Protein AF-A0A1S3YGA9-F1 (afdb_monomer)

Solvent-accessible surface area (backbone atoms only — not comparable to full-atom values): 8407 Å² total; per-residue (Å²): 145,88,86,87,80,89,75,76,46,38,38,31,33,44,37,35,39,34,39,37,36,44,54,80,90,67,101,58,98,72,83,73,73,53,72,48,77,49,72,52,66,46,71,69,27,54,51,68,54,39,57,55,52,48,52,52,51,52,51,52,50,54,51,54,26,54,77,70,49,30,48,75,41,83,53,23,43,80,54,83,74,102,49,70,50,35,50,70,51,70,42,79,49,42,69,63,45,76,39,92,74,8,66,63,52,46,53,56,48,52,56,58,48,61,79,43,42,71,66,48,54,76,70,72,47,83,61,38,77,75,30,34,65,59,44,73,99,30,61,50,92,117

Nearest PDB structures (foldseek):
  2d3a-assembly1_A  TM=8.922E-01  e=1.534E-10  Zea mays
  7v4i-assembly1_D  TM=8.893E-01  e=7.616E-10  Camellia sinensis
  7v4h-assembly1_J  TM=9.689E-01  e=1.299E-09  Glycine max
  3fky-assembly1_C  TM=8.779E-01  e=2.043E-06  Saccharomyces cerevisiae
  7evt-assembly1_H  TM=7.924E-01  e=2.881E-07  Homo sapiens

Organism: Nicotiana tabacum (NCBI:txid4097)

InterPro domains:
  IPR008146 Glutamine synthetase, catalytic domain [PS51987] (1-142)
  IPR014746 Glutamine synthetase/guanido kinase, catalytic domain [SSF55931] (42-138)
  IPR050292 Glutamine Synthetase [PTHR20852] (40-139)

Foldseek 3Di:
DDDPDDFFWWWAKWKWKKKKWAQDDDDDPDRPTDIDIDIDIDHTGTDPVNVVSVVVVVVVVCVVCVVNNMDMDRQQPPDADPDAGIATDIDTDTPCLPDPVNVVVVVVVVVVCVVCLLVVVVVRDPNCQRHQDCPRPHHHSD

pLDDT: mean 76.39, std 20.06, range [27.17, 97.62]

Mean predicted aligned error: 9.64 Å

Structure (mmCIF, N/CA/C/O backbone):
data_AF-A0A1S3YGA9-F1
#
_entry.id   AF-A0A1S3YGA9-F1
#
loop_
_atom_site.group_PDB
_atom_site.id
_atom_site.type_symbol
_atom_site.label_atom_id
_atom_site.label_alt_id
_atom_site.label_comp_id
_atom_site.label_asym_id
_atom_site.label_entity_id
_atom_site.label_seq_id
_atom_site.pdbx_PDB_ins_code
_atom_site.Cartn_x
_atom_site.Cartn_y
_atom_site.Cartn_z
_atom_site.occupancy
_atom_site.B_iso_or_equiv
_atom_site.auth_seq_id
_atom_site.auth_comp_id
_atom_site.auth_asym_id
_atom_site.auth_atom_id
_atom_site.pdbx_PDB_model_num
ATOM 1 N N . LEU A 1 1 ? 25.206 -16.761 -0.349 1.00 33.06 1 LEU A N 1
ATOM 2 C CA . LEU A 1 1 ? 25.945 -15.485 -0.477 1.00 33.06 1 LEU A CA 1
ATOM 3 C C . LEU A 1 1 ? 26.410 -15.321 -1.929 1.00 33.06 1 LEU A C 1
ATOM 5 O O . LEU A 1 1 ? 27.533 -15.695 -2.215 1.00 33.06 1 LEU A O 1
ATOM 9 N N . HIS A 1 2 ? 25.517 -14.891 -2.832 1.00 32.19 2 HIS A N 1
ATOM 10 C CA . HIS A 1 2 ? 25.764 -14.304 -4.171 1.00 32.19 2 HIS A CA 1
ATOM 11 C C . HIS A 1 2 ? 24.456 -14.367 -4.972 1.00 32.19 2 HIS A C 1
ATOM 13 O O . HIS A 1 2 ? 24.208 -15.322 -5.692 1.00 32.19 2 HIS A O 1
ATOM 19 N N . LEU A 1 3 ? 23.595 -13.371 -4.770 1.00 27.44 3 LEU A N 1
ATOM 20 C CA . LEU A 1 3 ? 22.548 -12.924 -5.706 1.00 27.44 3 LEU A CA 1
ATOM 21 C C . LEU A 1 3 ? 22.140 -11.497 -5.292 1.00 27.44 3 LEU A C 1
ATOM 23 O O . LEU A 1 3 ? 20.975 -11.142 -5.176 1.00 27.44 3 LEU A O 1
ATOM 27 N N . ALA A 1 4 ? 23.155 -10.681 -5.000 1.00 37.25 4 ALA A N 1
ATOM 28 C CA . ALA A 1 4 ? 23.043 -9.240 -4.868 1.00 37.25 4 ALA A CA 1
ATOM 29 C C . ALA A 1 4 ? 23.635 -8.647 -6.147 1.00 37.25 4 ALA A C 1
ATOM 31 O O . ALA A 1 4 ? 24.834 -8.413 -6.216 1.00 37.25 4 ALA A O 1
ATOM 32 N N . LEU A 1 5 ? 22.814 -8.492 -7.185 1.00 29.50 5 LEU A N 1
ATOM 33 C CA . LEU A 1 5 ? 23.170 -7.756 -8.398 1.00 29.50 5 LEU A CA 1
ATOM 34 C C . LEU A 1 5 ? 21.890 -7.200 -9.034 1.00 29.50 5 LEU A C 1
ATOM 36 O O . LEU A 1 5 ? 21.176 -7.884 -9.759 1.00 29.50 5 LEU A O 1
ATOM 40 N N . GLY A 1 6 ? 21.635 -5.918 -8.766 1.00 27.17 6 GLY A N 1
ATOM 41 C CA . GLY A 1 6 ? 21.339 -5.013 -9.873 1.00 27.17 6 GLY A CA 1
ATOM 42 C C . GLY A 1 6 ? 19.887 -4.667 -10.182 1.00 27.17 6 GLY A C 1
ATOM 43 O O . GLY A 1 6 ? 19.567 -4.553 -11.354 1.00 27.17 6 GLY A O 1
ATOM 44 N N . PHE A 1 7 ? 19.040 -4.371 -9.194 1.00 28.39 7 PHE A N 1
ATOM 45 C CA . PHE A 1 7 ? 17.954 -3.404 -9.407 1.00 28.39 7 PHE A CA 1
ATOM 46 C C . PHE A 1 7 ? 17.838 -2.507 -8.179 1.00 28.39 7 PHE A C 1
ATOM 48 O O . PHE A 1 7 ? 17.377 -2.926 -7.123 1.00 28.39 7 PHE A O 1
ATOM 55 N N . VAL A 1 8 ? 18.282 -1.257 -8.319 1.00 31.03 8 VAL A N 1
ATOM 56 C CA . VAL A 1 8 ? 17.986 -0.184 -7.362 1.00 31.03 8 VAL A CA 1
ATOM 57 C C . VAL A 1 8 ? 16.477 0.070 -7.440 1.00 31.03 8 VAL A C 1
ATOM 59 O O . VAL A 1 8 ? 15.999 0.854 -8.263 1.00 31.03 8 VAL A O 1
ATOM 62 N N . LEU A 1 9 ? 15.725 -0.692 -6.649 1.00 34.38 9 LEU A N 1
ATOM 63 C CA . LEU A 1 9 ? 14.287 -0.564 -6.449 1.00 34.38 9 LEU A CA 1
ATOM 64 C C . LEU A 1 9 ? 14.056 0.670 -5.576 1.00 34.38 9 LEU A C 1
ATOM 66 O O . LEU A 1 9 ? 14.198 0.596 -4.362 1.00 34.38 9 LEU A O 1
ATOM 70 N N . LEU A 1 10 ? 13.741 1.819 -6.175 1.00 36.44 10 LEU A N 1
ATOM 71 C CA . LEU A 1 10 ? 13.174 2.930 -5.411 1.00 36.44 10 LEU A CA 1
ATOM 72 C C . LEU A 1 10 ? 11.681 2.608 -5.233 1.00 36.44 10 LEU A C 1
ATOM 74 O O . LEU A 1 10 ? 10.955 2.560 -6.226 1.00 36.44 10 LEU A O 1
ATOM 78 N N . LEU A 1 11 ? 11.226 2.326 -4.011 1.00 44.09 11 LEU A N 1
ATOM 79 C CA . LEU A 1 11 ? 9.794 2.330 -3.735 1.00 44.09 11 LEU A CA 1
ATOM 80 C C . LEU A 1 11 ? 9.340 3.794 -3.778 1.00 44.09 11 LEU A C 1
ATOM 82 O O . LEU A 1 11 ? 10.073 4.719 -3.424 1.00 44.09 11 LEU A O 1
ATOM 86 N N . SER A 1 12 ? 8.144 4.030 -4.284 1.00 48.94 12 SER A N 1
ATOM 87 C CA . SER A 1 12 ? 7.534 5.356 -4.257 1.00 48.94 12 SER A CA 1
ATOM 88 C C . SER A 1 12 ? 6.379 5.315 -3.266 1.00 48.94 12 SER A C 1
ATOM 90 O O . SER A 1 12 ? 5.861 4.248 -2.957 1.00 48.94 12 SER A O 1
ATOM 92 N N . ALA A 1 13 ? 6.067 6.473 -2.694 1.00 49.78 13 ALA A N 1
ATOM 93 C CA . ALA A 1 13 ? 5.201 6.648 -1.533 1.00 49.78 13 ALA A CA 1
ATOM 94 C C . ALA A 1 13 ? 4.029 5.652 -1.436 1.00 49.78 13 ALA A C 1
ATOM 96 O O . ALA A 1 13 ? 3.280 5.475 -2.402 1.00 49.78 13 ALA A O 1
ATOM 97 N N . VAL A 1 14 ? 3.855 5.041 -0.261 1.00 56.53 14 VAL A N 1
ATOM 98 C CA . VAL A 1 14 ? 2.627 4.309 0.075 1.00 56.53 14 VAL A CA 1
ATOM 99 C C . VAL A 1 14 ? 1.662 5.310 0.692 1.00 56.53 14 VAL A C 1
ATOM 101 O O . VAL A 1 14 ? 1.934 5.840 1.770 1.00 56.53 14 VAL A O 1
ATOM 104 N N . THR A 1 15 ? 0.553 5.571 0.007 1.00 57.88 15 THR A N 1
ATOM 105 C CA . THR A 1 15 ? -0.573 6.330 0.553 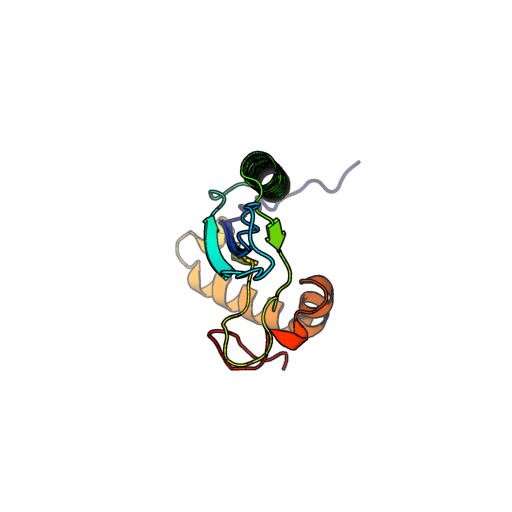1.00 57.88 15 THR A CA 1
ATOM 106 C C . THR A 1 15 ? -1.567 5.341 1.133 1.00 57.88 15 THR A C 1
ATOM 108 O O . THR A 1 15 ? -2.138 4.537 0.399 1.00 57.88 15 THR A O 1
ATOM 111 N N . ALA A 1 16 ? -1.774 5.385 2.445 1.00 62.06 16 ALA A N 1
ATOM 112 C CA . ALA A 1 16 ? -2.743 4.539 3.124 1.00 62.06 16 ALA A CA 1
ATOM 113 C C . ALA A 1 16 ? -3.903 5.379 3.640 1.00 62.06 16 ALA A C 1
ATOM 115 O O . ALA A 1 16 ? -3.693 6.308 4.421 1.00 62.06 16 ALA A O 1
ATOM 116 N N . ALA A 1 17 ? -5.112 5.029 3.208 1.00 64.19 17 ALA A N 1
ATOM 117 C CA . ALA A 1 17 ? -6.336 5.443 3.869 1.00 64.19 17 ALA A CA 1
ATOM 118 C C . ALA A 1 17 ? -6.572 4.544 5.089 1.00 64.19 17 ALA A C 1
ATOM 120 O O . ALA A 1 17 ? -6.321 3.339 5.048 1.00 64.19 17 ALA A O 1
ATOM 121 N N . VAL A 1 18 ? -7.035 5.142 6.177 1.00 61.84 18 VAL A N 1
ATOM 122 C CA . VAL A 1 18 ? -7.345 4.491 7.447 1.00 61.84 18 VAL A CA 1
ATOM 123 C C . VAL A 1 18 ? -8.691 4.997 7.930 1.00 61.84 18 VAL A C 1
ATOM 125 O O . VAL A 1 18 ? -9.004 6.183 7.800 1.00 61.84 18 VAL A O 1
ATOM 128 N N . SER A 1 19 ? -9.486 4.109 8.511 1.00 62.34 19 SER A N 1
ATOM 129 C CA . SER A 1 19 ? -10.726 4.513 9.162 1.00 62.34 19 SER A CA 1
ATOM 130 C C . SER A 1 19 ? -10.492 4.637 10.654 1.00 62.34 19 SER A C 1
ATOM 132 O O . SER A 1 19 ? -9.911 3.761 11.291 1.00 62.34 19 SER A O 1
ATOM 134 N N . VAL A 1 20 ? -10.944 5.750 11.211 1.00 58.31 20 VAL A N 1
ATOM 135 C CA . VAL A 1 20 ? -10.790 6.092 12.617 1.00 58.31 20 VAL A CA 1
ATOM 136 C C . VAL A 1 20 ? -12.187 6.148 13.223 1.00 58.31 20 VAL A C 1
ATOM 138 O O . VAL A 1 20 ? -13.068 6.841 12.715 1.00 58.31 20 VAL A O 1
ATOM 141 N N . ALA A 1 21 ? -12.411 5.380 14.284 1.00 56.81 21 ALA A N 1
ATOM 142 C CA . ALA A 1 21 ? -13.650 5.374 15.046 1.00 56.81 21 ALA A CA 1
ATOM 143 C C . ALA A 1 21 ? -13.398 6.028 16.405 1.00 56.81 21 ALA A C 1
ATOM 145 O O . ALA A 1 21 ? -12.610 5.530 17.214 1.00 56.81 21 ALA A O 1
ATOM 146 N N . ILE A 1 22 ? -14.067 7.152 16.662 1.00 54.16 22 ILE A N 1
ATOM 147 C CA . ILE A 1 22 ? -13.981 7.829 17.955 1.00 54.16 22 ILE A CA 1
ATOM 148 C C . ILE A 1 22 ? -14.867 7.064 18.937 1.00 54.16 22 ILE A C 1
ATOM 150 O O . ILE A 1 22 ? -16.090 7.053 18.803 1.00 54.16 22 ILE A O 1
ATOM 154 N N . VAL A 1 23 ? -14.252 6.439 19.939 1.00 51.12 23 VAL A N 1
ATOM 155 C CA . VAL A 1 23 ? -14.969 5.875 21.083 1.00 51.12 23 VAL A CA 1
ATOM 156 C C . VAL A 1 23 ? -14.878 6.906 22.197 1.00 51.12 23 VAL A C 1
ATOM 158 O O . VAL A 1 23 ? -13.967 6.866 23.011 1.00 51.12 23 VAL A O 1
ATOM 161 N N . THR A 1 24 ? -15.781 7.887 22.232 1.00 45.56 24 THR A N 1
ATOM 162 C CA . THR A 1 24 ? -15.805 8.815 23.371 1.00 45.56 24 THR A CA 1
ATOM 163 C C . THR A 1 24 ? -16.233 8.045 24.622 1.00 45.56 24 THR A C 1
ATOM 165 O O . THR A 1 24 ? -17.357 7.531 24.645 1.00 45.56 24 THR A O 1
ATOM 168 N N . PRO A 1 25 ? -15.424 7.979 25.692 1.00 50.59 25 PRO A N 1
ATOM 169 C CA . PRO A 1 25 ? -15.934 7.545 26.974 1.00 50.59 25 PRO A CA 1
ATOM 170 C C . PRO A 1 25 ? -16.592 8.767 27.608 1.00 50.59 25 PRO A C 1
ATOM 172 O O . PRO A 1 25 ? -15.871 9.634 28.073 1.00 50.59 25 PRO A O 1
ATOM 175 N N . LEU A 1 26 ? -17.922 8.892 27.634 1.00 48.56 26 LEU A N 1
ATOM 176 C CA . LEU A 1 26 ? -18.544 9.750 28.650 1.00 48.56 26 LEU A CA 1
ATOM 177 C C . LEU A 1 26 ? -20.031 9.428 28.866 1.00 48.56 26 LEU A C 1
ATOM 179 O O . LEU A 1 26 ? -20.882 9.712 28.030 1.00 48.56 26 LEU A O 1
ATOM 183 N N . THR A 1 27 ? -20.323 8.883 30.051 1.00 45.34 27 THR A N 1
ATOM 184 C CA . THR A 1 27 ? -21.504 9.195 30.886 1.00 45.34 27 THR A CA 1
ATOM 185 C C . THR A 1 27 ? -22.923 9.055 30.306 1.00 45.34 27 THR A C 1
ATOM 187 O O . THR A 1 27 ? -23.874 9.430 30.985 1.00 45.34 27 THR A O 1
ATOM 190 N N . SER A 1 28 ? -23.121 8.486 29.117 1.00 42.09 28 SER A N 1
ATOM 191 C CA . SER A 1 28 ? -24.448 8.274 28.524 1.00 42.09 28 SER A CA 1
ATOM 192 C C . SER A 1 28 ? -24.515 6.933 27.780 1.00 42.09 28 SER A C 1
ATOM 194 O O . SER A 1 28 ? -23.569 6.598 27.069 1.00 42.09 28 SER A O 1
ATOM 196 N N . PRO A 1 29 ? -25.610 6.154 27.901 1.00 42.69 29 PRO A N 1
ATOM 197 C CA . PRO A 1 29 ? -25.746 4.826 27.290 1.00 42.69 29 PRO A CA 1
ATOM 198 C C . PRO A 1 29 ? -25.939 4.843 25.760 1.00 42.69 29 PRO A C 1
ATOM 200 O O . PRO A 1 29 ? -26.191 3.800 25.163 1.00 42.69 29 PRO A O 1
ATOM 203 N N . LEU A 1 30 ? -25.817 6.002 25.105 1.00 41.12 30 LEU A N 1
ATOM 204 C CA . LEU A 1 30 ? -25.865 6.129 23.649 1.00 41.12 30 LEU A CA 1
ATOM 205 C C . LEU A 1 30 ? -24.443 6.273 23.097 1.00 41.12 30 LEU A C 1
ATOM 207 O O . LEU A 1 30 ? -23.900 7.372 23.005 1.00 41.12 30 LEU A O 1
ATOM 211 N N . LEU A 1 31 ? -23.844 5.140 22.730 1.00 41.94 31 LEU A N 1
ATOM 212 C CA . LEU A 1 31 ? -22.559 5.079 22.037 1.00 41.94 31 LEU A CA 1
ATOM 213 C C . LEU A 1 31 ? -22.734 5.605 20.596 1.00 41.94 31 LEU A C 1
ATOM 215 O O . LEU A 1 31 ? -23.099 4.858 19.692 1.00 41.94 31 LEU A O 1
ATOM 219 N N . LEU A 1 32 ? -22.513 6.902 20.373 1.00 42.22 32 LEU A N 1
ATOM 220 C CA . LEU A 1 32 ? -22.438 7.485 19.029 1.00 42.22 32 LEU A CA 1
ATOM 221 C C . LEU A 1 32 ? -21.038 7.221 18.455 1.00 42.22 32 LEU A C 1
ATOM 223 O O . LEU A 1 32 ? -20.103 7.983 18.689 1.00 42.22 32 LEU A O 1
ATOM 227 N N . LEU A 1 33 ? -20.888 6.116 17.721 1.00 51.91 33 LEU A N 1
ATOM 228 C CA . LEU A 1 33 ? -19.689 5.826 16.931 1.00 51.91 33 LEU A CA 1
ATOM 229 C C . LEU A 1 33 ? -19.668 6.744 15.700 1.00 51.91 33 LEU A C 1
ATOM 231 O O . LEU A 1 33 ? -20.286 6.440 14.681 1.00 51.91 33 LEU A O 1
ATOM 235 N N . TYR A 1 34 ? -18.962 7.870 15.786 1.00 56.78 34 TYR A N 1
ATOM 236 C CA . TYR A 1 34 ? -18.586 8.632 14.596 1.00 56.78 34 TYR A CA 1
ATOM 237 C C . TYR A 1 34 ? -17.359 7.973 13.960 1.00 56.78 34 TYR A C 1
ATOM 239 O O . TYR A 1 34 ? -16.317 7.829 14.604 1.00 56.78 34 TYR A O 1
ATOM 247 N N . SER A 1 35 ? -17.495 7.569 12.696 1.00 60.84 35 SER A N 1
ATOM 248 C CA . SER A 1 35 ? -16.393 7.056 11.884 1.00 60.84 35 SER A CA 1
ATOM 249 C C . SER A 1 35 ? -15.999 8.088 10.835 1.00 60.84 35 SER A C 1
ATOM 251 O O . SER A 1 35 ? -16.852 8.631 10.134 1.00 60.84 35 SER A O 1
ATOM 253 N N . THR A 1 36 ? -14.703 8.369 10.745 1.00 72.25 36 THR A N 1
ATOM 254 C CA . THR A 1 36 ? -14.112 9.230 9.721 1.00 72.25 36 THR A CA 1
ATOM 255 C C . THR A 1 36 ? -12.995 8.481 9.000 1.00 72.25 36 THR A C 1
ATOM 257 O O . THR A 1 36 ? -12.386 7.560 9.549 1.00 72.25 36 THR A O 1
ATOM 260 N N . SER A 1 37 ? -12.737 8.853 7.747 1.00 73.19 37 SER A N 1
ATOM 261 C CA . SER A 1 37 ? -11.617 8.331 6.963 1.00 73.19 37 SER A CA 1
ATOM 262 C C . SER A 1 37 ? -10.538 9.401 6.848 1.00 73.19 37 SER A C 1
ATOM 264 O O . SER A 1 37 ? -10.840 10.560 6.565 1.00 73.19 37 SER A O 1
ATOM 266 N N . SER A 1 38 ? -9.289 9.010 7.072 1.00 77.25 38 SER A N 1
ATOM 267 C CA . SER A 1 38 ? -8.103 9.861 6.950 1.00 77.25 38 SER A CA 1
ATOM 268 C C . SER A 1 38 ? -7.046 9.130 6.131 1.00 77.25 38 SER A C 1
ATOM 270 O O . SER A 1 38 ? -7.072 7.908 6.044 1.00 77.25 38 SER A O 1
ATOM 272 N N . TYR A 1 39 ? -6.085 9.843 5.546 1.00 7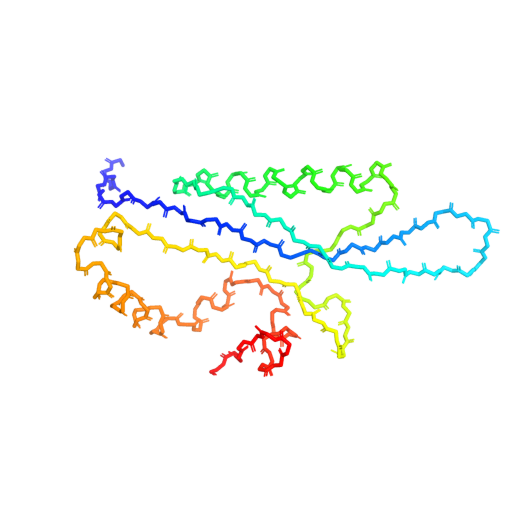8.56 39 TYR A N 1
ATOM 273 C CA . TYR A 1 39 ? -4.969 9.215 4.838 1.00 78.56 39 TYR A CA 1
ATOM 274 C C . TYR A 1 39 ? -3.632 9.837 5.227 1.00 78.56 39 TYR A C 1
ATOM 276 O O . TYR A 1 39 ? -3.550 11.012 5.581 1.00 78.56 39 TYR A O 1
ATOM 284 N N . TYR A 1 40 ? -2.570 9.043 5.131 1.00 77.44 40 TYR A N 1
ATOM 285 C CA . TYR A 1 40 ? -1.193 9.516 5.237 1.00 77.44 40 TYR A CA 1
ATOM 286 C C . TYR A 1 40 ? -0.348 8.901 4.124 1.00 77.44 40 TYR A C 1
ATOM 288 O O . TYR A 1 40 ? -0.703 7.868 3.553 1.00 77.44 40 TYR A O 1
ATOM 296 N N . SER A 1 41 ? 0.771 9.547 3.802 1.00 76.88 41 SER A N 1
ATOM 297 C CA . SER A 1 41 ? 1.746 9.017 2.851 1.00 76.88 41 SER A CA 1
ATOM 298 C C . SER A 1 41 ? 3.108 8.904 3.509 1.00 76.88 41 SER A C 1
ATOM 300 O O . SER A 1 41 ? 3.579 9.855 4.131 1.00 76.88 41 SER A O 1
ATOM 302 N N . VAL A 1 42 ? 3.747 7.750 3.347 1.00 79.38 42 VAL A N 1
ATOM 303 C CA . VAL A 1 42 ? 5.178 7.606 3.631 1.00 79.38 42 VAL A CA 1
ATOM 304 C C . VAL A 1 42 ? 5.943 8.191 2.451 1.00 79.38 42 VAL A C 1
ATOM 306 O O . VAL A 1 42 ? 5.545 7.995 1.302 1.00 79.38 42 VAL A O 1
ATOM 309 N N . ALA A 1 43 ? 7.009 8.944 2.718 1.00 77.38 43 ALA A N 1
ATOM 310 C CA . ALA A 1 43 ? 7.832 9.531 1.666 1.00 77.38 43 ALA A CA 1
ATOM 311 C C . ALA A 1 43 ? 8.417 8.443 0.735 1.00 77.38 43 ALA A C 1
ATOM 313 O O . ALA A 1 43 ? 8.497 7.277 1.118 1.00 77.38 43 ALA A O 1
ATOM 314 N N . PRO A 1 44 ? 8.830 8.784 -0.499 1.00 80.81 44 PRO A N 1
ATOM 315 C CA . PRO A 1 44 ? 9.517 7.828 -1.363 1.00 80.81 44 PRO A CA 1
ATOM 316 C C . PRO A 1 44 ? 10.793 7.296 -0.694 1.00 80.81 44 PRO A C 1
ATOM 318 O O . PRO A 1 44 ? 11.683 8.077 -0.355 1.00 80.81 44 PRO A O 1
ATOM 321 N N . SER A 1 45 ? 10.903 5.977 -0.556 1.00 84.25 45 SER A N 1
ATOM 322 C CA . SER A 1 45 ? 12.035 5.307 0.092 1.00 84.25 45 SER A CA 1
ATOM 323 C C . SER A 1 45 ? 12.493 4.076 -0.690 1.00 84.25 45 SER A C 1
ATOM 325 O O . SER A 1 45 ? 11.794 3.533 -1.540 1.00 84.25 45 SER A O 1
ATOM 327 N N . VAL A 1 46 ? 13.745 3.662 -0.503 1.00 86.75 46 VAL A N 1
ATOM 328 C CA . VAL A 1 46 ? 14.385 2.659 -1.369 1.00 86.75 46 VAL A CA 1
ATOM 329 C C . VAL A 1 46 ? 14.184 1.256 -0.807 1.00 86.75 46 VAL A C 1
ATOM 331 O O . VAL A 1 46 ? 14.576 0.975 0.322 1.00 86.75 46 VAL A O 1
ATOM 334 N N . GLY A 1 47 ? 13.652 0.349 -1.626 1.00 86.06 47 GLY A N 1
ATOM 335 C CA . GLY A 1 47 ? 13.585 -1.078 -1.326 1.00 86.06 47 GLY A CA 1
ATOM 336 C C . GLY A 1 47 ? 12.911 -1.379 0.012 1.00 86.06 47 GLY A C 1
ATOM 337 O O . GLY A 1 47 ? 11.749 -1.038 0.215 1.00 86.06 47 GLY A O 1
ATOM 338 N N . ILE A 1 48 ? 13.648 -2.046 0.903 1.00 89.88 48 ILE A N 1
ATOM 339 C CA . ILE A 1 48 ? 13.130 -2.534 2.187 1.00 89.88 48 ILE A CA 1
ATOM 340 C C . ILE A 1 48 ? 12.744 -1.407 3.152 1.00 89.88 48 ILE A C 1
ATOM 342 O O . ILE A 1 48 ? 11.758 -1.546 3.868 1.00 89.88 48 ILE A O 1
ATOM 346 N N . SER A 1 49 ? 13.440 -0.264 3.106 1.00 88.88 49 SER A N 1
ATOM 347 C CA . SER A 1 49 ? 13.212 0.849 4.037 1.00 88.88 49 SER A CA 1
ATOM 348 C C . SER A 1 49 ? 11.783 1.376 3.981 1.00 88.88 49 SER A C 1
ATOM 350 O O . SER A 1 49 ? 11.242 1.802 4.991 1.00 88.88 49 SER A O 1
ATOM 352 N N . ALA A 1 50 ? 11.136 1.285 2.823 1.00 84.25 50 ALA A N 1
ATOM 353 C CA . ALA A 1 50 ? 9.760 1.721 2.679 1.00 84.25 50 ALA A CA 1
ATOM 354 C C . ALA A 1 50 ? 8.757 0.841 3.436 1.00 84.25 50 ALA A C 1
ATOM 356 O O . ALA A 1 50 ? 7.759 1.348 3.946 1.00 84.25 50 ALA A O 1
ATOM 357 N N . ALA A 1 51 ? 9.025 -0.464 3.543 1.00 86.62 51 ALA A N 1
ATOM 358 C CA . ALA A 1 51 ? 8.221 -1.354 4.373 1.00 86.62 51 ALA A CA 1
ATOM 359 C C . ALA A 1 51 ? 8.459 -1.066 5.863 1.00 86.62 51 ALA A C 1
ATOM 361 O O . ALA A 1 51 ? 7.491 -0.979 6.618 1.00 86.62 51 ALA A O 1
ATOM 362 N N . ASP A 1 52 ? 9.717 -0.861 6.264 1.00 90.06 52 ASP A N 1
ATOM 363 C CA . ASP A 1 52 ? 10.089 -0.546 7.649 1.00 90.06 52 ASP A CA 1
ATOM 364 C C . ASP A 1 52 ? 9.443 0.768 8.117 1.00 90.06 52 ASP A C 1
ATOM 366 O O . ASP A 1 52 ? 8.804 0.821 9.169 1.00 90.06 52 ASP A O 1
ATOM 370 N N . GLU A 1 53 ? 9.542 1.822 7.303 1.00 89.56 53 GLU A N 1
ATOM 371 C CA . GLU A 1 53 ? 8.933 3.129 7.567 1.00 89.56 53 GLU A CA 1
ATOM 372 C C . GLU A 1 53 ? 7.404 3.046 7.616 1.00 89.56 53 GLU A C 1
ATOM 374 O O . GLU A 1 53 ? 6.776 3.652 8.485 1.00 89.56 53 GLU A O 1
ATOM 379 N N . TYR A 1 54 ? 6.787 2.273 6.716 1.00 87.94 54 TYR A N 1
ATOM 380 C CA . TYR A 1 54 ? 5.338 2.085 6.704 1.00 87.94 54 TYR A CA 1
ATOM 381 C C . TYR A 1 54 ? 4.829 1.366 7.956 1.00 87.94 54 TYR A C 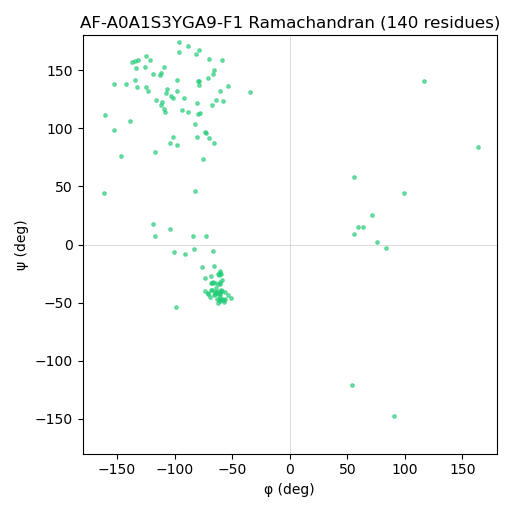1
ATOM 383 O O . TYR A 1 54 ? 3.828 1.788 8.543 1.00 87.94 54 TYR A O 1
ATOM 391 N N . TRP A 1 55 ? 5.535 0.328 8.406 1.00 91.38 55 TRP A N 1
ATOM 392 C CA . TRP A 1 55 ? 5.227 -0.365 9.656 1.00 91.38 55 TRP A CA 1
ATOM 393 C C . TRP A 1 55 ? 5.433 0.525 10.880 1.00 91.38 55 TRP A C 1
ATOM 395 O O . TRP A 1 55 ? 4.565 0.564 11.754 1.00 91.38 55 TRP A O 1
ATOM 405 N N . ALA A 1 56 ? 6.524 1.291 10.925 1.00 94.19 56 ALA A N 1
ATOM 406 C CA . ALA A 1 56 ? 6.756 2.262 11.990 1.00 94.19 56 ALA A CA 1
ATOM 407 C C . ALA A 1 56 ? 5.644 3.325 12.037 1.00 94.19 56 ALA A C 1
ATOM 409 O O . ALA A 1 56 ? 5.148 3.650 13.115 1.00 94.19 56 ALA A O 1
ATOM 410 N N . ALA A 1 57 ? 5.194 3.819 10.880 1.00 89.31 57 ALA A N 1
ATOM 411 C CA . ALA A 1 57 ? 4.097 4.779 10.795 1.00 89.31 57 ALA A CA 1
ATOM 412 C C . ALA A 1 57 ? 2.772 4.204 11.325 1.00 89.31 57 ALA A C 1
ATOM 414 O O . ALA A 1 57 ? 2.080 4.885 12.082 1.00 89.31 57 ALA A O 1
ATOM 415 N N . ARG A 1 58 ? 2.438 2.947 10.988 1.00 90.69 58 ARG A N 1
ATOM 416 C CA . ARG A 1 58 ? 1.253 2.263 11.539 1.00 90.69 58 ARG A CA 1
ATOM 417 C C . ARG A 1 58 ? 1.326 2.139 13.056 1.00 90.69 58 ARG A C 1
ATOM 419 O O . ARG A 1 58 ? 0.366 2.486 13.735 1.00 90.69 58 ARG A O 1
ATOM 426 N N . TYR A 1 59 ? 2.475 1.712 13.574 1.00 94.38 59 TYR A N 1
ATOM 427 C CA . TYR A 1 59 ? 2.688 1.594 15.013 1.00 94.38 59 TYR A CA 1
ATOM 428 C C . TYR A 1 59 ? 2.505 2.941 15.724 1.00 94.38 59 TYR A C 1
ATOM 430 O O . TYR A 1 59 ? 1.783 3.030 16.711 1.00 94.38 59 TYR A O 1
ATOM 438 N N . ILE A 1 60 ? 3.104 4.017 15.203 1.00 93.56 60 ILE A N 1
ATOM 439 C CA . ILE A 1 60 ? 2.945 5.360 15.780 1.00 93.56 60 ILE A CA 1
ATOM 440 C C . ILE A 1 60 ? 1.473 5.789 15.759 1.00 93.56 60 ILE A C 1
ATOM 442 O O . ILE A 1 60 ? 0.984 6.316 16.759 1.00 93.56 60 ILE A O 1
ATOM 446 N N . LEU A 1 61 ? 0.755 5.538 14.660 1.00 89.38 61 LEU A N 1
ATOM 447 C CA . LEU A 1 61 ? -0.668 5.855 14.547 1.00 89.38 61 LEU A CA 1
ATOM 448 C C . LEU A 1 61 ? -1.500 5.116 15.604 1.00 89.38 61 LEU A C 1
ATOM 450 O O . LEU A 1 61 ? -2.264 5.761 16.317 1.00 89.38 61 LEU A O 1
ATOM 454 N N . GLU A 1 62 ? -1.309 3.805 15.758 1.00 91.56 62 GLU A N 1
ATOM 455 C CA . GLU A 1 62 ? -1.989 2.998 16.784 1.00 91.56 62 GLU A CA 1
ATOM 456 C C . GLU A 1 62 ? -1.667 3.464 18.213 1.00 91.56 62 GLU A C 1
ATOM 458 O O . GLU A 1 62 ? -2.510 3.388 19.113 1.00 91.56 62 GLU A O 1
ATOM 463 N N . ARG A 1 63 ? -0.451 3.977 18.447 1.00 95.69 63 ARG A N 1
ATOM 464 C CA . ARG A 1 63 ? -0.060 4.535 19.749 1.00 95.69 63 ARG A CA 1
ATOM 465 C C . ARG A 1 63 ? -0.686 5.884 20.034 1.00 95.69 63 ARG A C 1
ATOM 467 O O . ARG A 1 63 ? -1.148 6.103 21.150 1.00 95.69 63 ARG A O 1
ATOM 474 N N . ILE A 1 64 ? -0.781 6.752 19.035 1.00 89.88 64 ILE A N 1
ATOM 475 C CA . ILE A 1 64 ? -1.518 8.009 19.170 1.00 89.88 64 ILE A CA 1
ATOM 476 C C . ILE A 1 64 ? -2.999 7.713 19.426 1.00 89.88 64 ILE A C 1
ATOM 478 O O . ILE A 1 64 ? -3.575 8.274 20.357 1.00 89.88 64 ILE A O 1
ATOM 482 N N . THR A 1 65 ? -3.606 6.804 18.656 1.00 87.62 65 THR A N 1
ATOM 483 C CA . THR A 1 65 ? -5.037 6.505 18.787 1.00 87.62 65 THR A CA 1
ATOM 484 C C . THR A 1 65 ? -5.354 5.908 20.156 1.00 87.62 65 THR A C 1
ATOM 486 O O . THR A 1 65 ? -6.300 6.362 20.797 1.00 87.62 65 THR A O 1
ATOM 489 N N . GLU A 1 66 ? -4.506 5.007 20.666 1.00 88.50 66 GLU A N 1
ATOM 490 C CA . GLU A 1 66 ? -4.622 4.465 22.027 1.00 88.50 66 GLU A CA 1
ATOM 491 C C . GLU A 1 66 ? -4.614 5.565 23.097 1.00 88.50 66 GLU A C 1
ATOM 493 O O . GLU A 1 66 ? -5.512 5.599 23.936 1.00 88.50 66 GLU A O 1
ATOM 498 N N . ILE A 1 67 ? -3.655 6.499 23.048 1.00 91.12 67 ILE A N 1
ATOM 499 C CA . ILE A 1 67 ? -3.556 7.599 24.025 1.00 91.12 67 ILE A CA 1
ATOM 500 C C . ILE A 1 67 ? -4.794 8.505 23.966 1.00 91.12 67 ILE A C 1
ATOM 502 O O . ILE A 1 67 ? -5.240 9.024 24.988 1.00 91.12 67 ILE A O 1
ATOM 506 N N . THR A 1 68 ? -5.367 8.691 22.775 1.00 86.44 68 THR A N 1
ATOM 507 C CA . THR A 1 68 ? -6.559 9.530 22.575 1.00 86.44 68 THR A CA 1
ATOM 508 C C . THR A 1 68 ? -7.889 8.822 22.862 1.00 86.44 68 THR A C 1
ATOM 510 O O . THR A 1 68 ? -8.933 9.466 22.786 1.00 86.44 68 THR A O 1
ATOM 513 N N . GLY A 1 69 ? -7.884 7.524 23.191 1.00 84.50 69 GLY A N 1
ATOM 514 C CA . GLY A 1 69 ? -9.111 6.741 23.397 1.00 84.50 69 GLY A CA 1
ATOM 515 C C . GLY A 1 69 ? -9.885 6.454 22.105 1.00 84.50 69 GLY A C 1
ATOM 516 O O . GLY A 1 69 ? -11.098 6.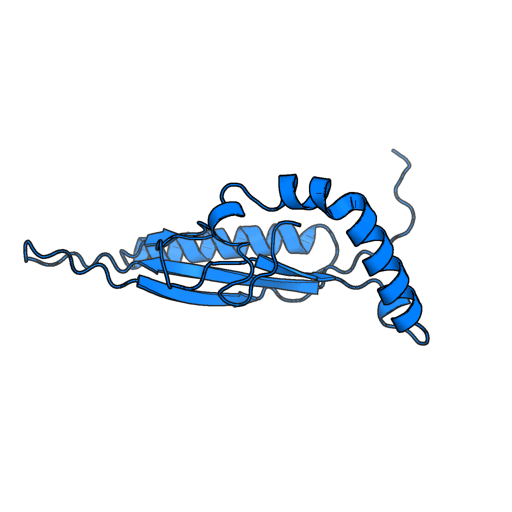268 22.123 1.00 84.50 69 GLY A O 1
ATOM 517 N N . VAL A 1 70 ? -9.195 6.445 20.968 1.00 84.62 70 VAL A N 1
ATOM 518 C CA . VAL A 1 70 ? -9.763 6.254 19.631 1.00 84.62 70 VAL A CA 1
ATOM 519 C C . VAL A 1 70 ? -9.297 4.910 19.072 1.00 84.62 70 VAL A C 1
ATOM 521 O O . VAL A 1 70 ? -8.182 4.466 19.340 1.00 84.62 70 VAL A O 1
ATOM 524 N N . VAL A 1 71 ? -10.139 4.258 18.271 1.00 85.06 71 VAL A N 1
ATOM 525 C CA . VAL A 1 71 ? -9.787 3.007 17.589 1.00 85.06 71 VAL A CA 1
ATOM 526 C C . VAL A 1 71 ? -9.483 3.302 16.127 1.00 85.06 71 VAL A C 1
ATOM 528 O O . VAL A 1 71 ? -10.289 3.914 15.427 1.00 85.06 71 VAL A O 1
ATOM 531 N N . VAL A 1 72 ? -8.326 2.852 15.650 1.00 87.31 72 VAL A N 1
ATOM 532 C CA . VAL A 1 72 ? -7.987 2.850 14.224 1.00 87.31 72 VAL A CA 1
ATOM 533 C C . VAL A 1 72 ? -8.247 1.468 13.630 1.00 87.31 72 VAL A C 1
ATOM 535 O O . VAL A 1 72 ? -7.997 0.451 14.273 1.00 87.31 72 VAL A O 1
ATOM 538 N N . SER A 1 73 ? -8.761 1.433 12.403 1.00 87.38 73 SER A N 1
ATOM 539 C CA . SER A 1 73 ? -8.964 0.216 11.625 1.00 87.38 73 SER A CA 1
ATOM 540 C C . SER A 1 73 ? -8.263 0.318 10.275 1.00 87.38 73 SER A C 1
ATOM 542 O O . SER A 1 73 ? -8.367 1.324 9.567 1.00 87.38 73 SER A O 1
ATOM 544 N N . PHE A 1 74 ? -7.581 -0.768 9.919 1.00 88.81 74 PHE A N 1
ATOM 545 C CA . PHE A 1 74 ? -6.998 -0.998 8.598 1.00 88.81 74 PHE A CA 1
ATOM 546 C C . PHE A 1 74 ? -7.831 -1.992 7.768 1.00 88.81 74 PHE A C 1
ATOM 548 O O . PHE A 1 74 ? -7.340 -2.502 6.762 1.00 88.81 74 PHE A O 1
ATOM 555 N N . ASP A 1 75 ? -9.066 -2.300 8.191 1.00 89.81 75 ASP A N 1
ATOM 556 C CA . ASP A 1 75 ? -9.994 -3.116 7.401 1.00 89.81 75 ASP A CA 1
ATOM 557 C C . ASP A 1 75 ? -10.280 -2.412 6.061 1.00 89.81 75 ASP A C 1
ATOM 559 O O . ASP A 1 75 ? -10.575 -1.214 6.060 1.00 89.81 75 ASP A O 1
ATOM 563 N N . PRO A 1 76 ? -10.210 -3.111 4.914 1.00 88.25 76 PRO A N 1
ATOM 564 C CA . PRO A 1 76 ? -10.425 -2.494 3.606 1.00 88.25 76 PRO A CA 1
ATOM 565 C C . PRO A 1 76 ? -11.863 -1.987 3.392 1.00 88.25 76 PRO A C 1
ATOM 567 O O . PRO A 1 76 ? -12.101 -1.166 2.504 1.00 88.25 76 PRO A O 1
ATOM 570 N N . LYS A 1 77 ? -12.838 -2.451 4.179 1.00 88.62 77 LYS A N 1
ATOM 571 C CA . LYS A 1 77 ? -14.237 -2.010 4.138 1.00 88.62 77 LYS A CA 1
ATOM 572 C C . LYS A 1 77 ? -14.838 -2.059 5.555 1.00 88.62 77 LYS A C 1
ATOM 574 O O . LYS A 1 77 ? -15.620 -2.963 5.857 1.00 88.62 77 LYS A O 1
ATOM 579 N N . PRO A 1 78 ? -14.506 -1.086 6.421 1.00 86.44 78 PRO A N 1
ATOM 580 C CA . PRO A 1 78 ? -14.913 -1.109 7.825 1.00 86.44 78 PRO A CA 1
ATOM 581 C C . PRO A 1 78 ? -16.401 -0.798 8.013 1.00 86.44 78 PRO A C 1
ATOM 583 O O . PRO A 1 78 ? -17.014 -1.298 8.953 1.00 86.44 78 PRO A O 1
ATOM 58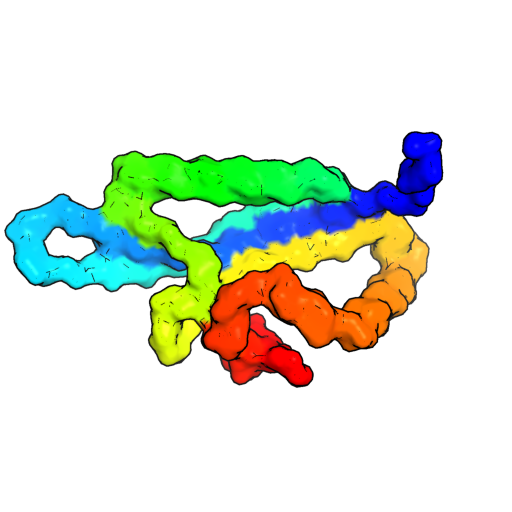6 N N . ILE A 1 79 ? -16.993 -0.004 7.111 1.00 86.12 79 ILE A N 1
ATOM 587 C CA . ILE A 1 79 ? -18.433 0.261 7.077 1.00 86.12 79 ILE A CA 1
ATOM 588 C C . ILE A 1 79 ? -19.020 -0.388 5.815 1.00 86.12 79 ILE A C 1
ATOM 590 O O . ILE A 1 79 ? -18.599 -0.052 4.703 1.00 86.12 79 ILE A O 1
ATOM 594 N N . PRO A 1 80 ? -19.974 -1.327 5.944 1.00 84.12 80 PRO A N 1
ATOM 595 C CA . PRO A 1 80 ? -20.642 -1.917 4.792 1.00 84.12 80 PRO A CA 1
ATOM 596 C C . PRO A 1 80 ? -21.581 -0.911 4.104 1.00 84.12 80 PRO A C 1
ATOM 598 O O . PRO A 1 80 ? -22.041 0.058 4.703 1.00 84.12 80 PRO A O 1
ATOM 601 N N . GLY A 1 81 ? -21.919 -1.183 2.842 1.00 84.38 81 GLY A N 1
ATOM 602 C CA . GLY A 1 81 ? -22.832 -0.350 2.054 1.00 84.38 81 GLY A CA 1
ATOM 603 C C . GLY A 1 81 ? -22.128 0.756 1.263 1.00 84.38 81 GLY A C 1
ATOM 604 O O . GLY A 1 81 ? -21.002 0.567 0.787 1.00 84.38 81 GLY A O 1
ATOM 605 N N . ASP A 1 82 ? -22.829 1.880 1.108 1.00 84.75 82 ASP A N 1
ATOM 606 C CA . ASP A 1 82 ? -22.486 3.024 0.245 1.00 84.75 82 ASP A CA 1
ATOM 607 C C . ASP A 1 82 ? -21.486 3.988 0.912 1.00 84.75 82 ASP A C 1
ATOM 609 O O . ASP A 1 82 ? -21.675 5.198 0.961 1.00 84.75 82 ASP A O 1
ATOM 613 N N . TRP A 1 83 ? -20.439 3.416 1.501 1.00 82.19 83 TRP A N 1
ATOM 614 C CA . TRP A 1 83 ? -19.320 4.132 2.111 1.00 82.19 83 TRP A CA 1
ATOM 615 C C . TRP A 1 83 ? -18.034 3.757 1.396 1.00 82.19 83 TRP A C 1
ATOM 617 O O . TRP A 1 83 ? -17.876 2.609 0.982 1.00 82.19 83 TRP A O 1
ATOM 627 N N . ASP A 1 84 ? -17.086 4.674 1.274 1.00 80.81 84 ASP A N 1
ATOM 628 C CA . ASP A 1 84 ? -15.811 4.345 0.642 1.00 80.81 84 ASP A CA 1
ATOM 629 C C . ASP A 1 84 ? -15.016 3.326 1.476 1.00 80.81 84 ASP A C 1
ATOM 631 O O . ASP A 1 84 ? -15.156 3.222 2.697 1.00 80.81 84 ASP A O 1
ATOM 635 N N . GLY A 1 85 ? -14.206 2.515 0.796 1.00 83.06 85 GLY A N 1
ATOM 636 C CA . GLY A 1 85 ? -13.283 1.590 1.453 1.00 83.06 85 GLY A CA 1
ATOM 637 C C . GLY A 1 85 ? -11.925 2.230 1.744 1.00 83.06 85 GLY A C 1
ATOM 638 O O . GLY A 1 85 ? -11.604 3.304 1.243 1.00 83.06 85 GLY A O 1
ATOM 639 N N . ALA A 1 86 ? -11.090 1.531 2.508 1.00 85.19 86 ALA A N 1
ATOM 640 C CA . ALA A 1 86 ? -9.722 1.944 2.803 1.00 85.19 86 ALA A CA 1
ATOM 641 C C . ALA A 1 86 ? -8.720 1.169 1.930 1.00 85.19 86 ALA A C 1
ATOM 643 O O . ALA A 1 86 ? -8.729 -0.061 1.884 1.00 85.19 86 ALA A O 1
ATOM 644 N N . GLY A 1 87 ? -7.857 1.886 1.208 1.00 84.88 87 GLY A N 1
ATOM 645 C CA . GLY A 1 87 ? -6.817 1.313 0.350 1.00 84.88 87 GLY A CA 1
ATOM 646 C C . GLY A 1 87 ? -5.410 1.763 0.743 1.00 84.88 87 GLY A C 1
ATOM 647 O O . GLY A 1 87 ? -5.228 2.8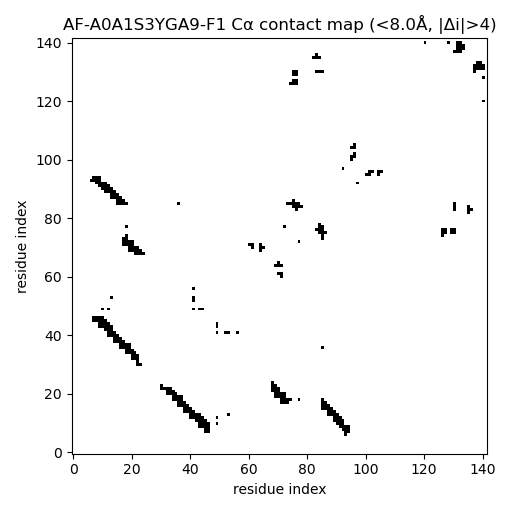04 1.371 1.00 84.88 87 GLY A O 1
ATOM 648 N N . ALA A 1 88 ? -4.406 0.987 0.331 1.00 88.38 88 ALA A N 1
ATOM 649 C CA . ALA A 1 88 ? -2.990 1.325 0.466 1.00 88.38 88 ALA A CA 1
ATOM 650 C C . ALA A 1 88 ? -2.347 1.443 -0.925 1.00 88.38 88 ALA A C 1
ATOM 652 O O . ALA A 1 88 ? -1.715 0.512 -1.429 1.00 88.38 88 ALA A O 1
ATOM 653 N N . HIS A 1 89 ? -2.563 2.583 -1.582 1.00 85.75 89 HIS A N 1
ATOM 654 C CA . HIS A 1 89 ? -2.013 2.847 -2.908 1.00 85.75 89 HIS A CA 1
ATOM 655 C C . HIS A 1 89 ? -0.490 2.891 -2.836 1.00 85.75 89 HIS A C 1
ATOM 657 O O . HIS A 1 89 ? 0.092 3.659 -2.073 1.00 85.75 89 HIS A O 1
ATOM 663 N N . THR A 1 90 ? 0.155 2.056 -3.646 1.00 86.50 90 THR A N 1
ATOM 664 C CA . THR A 1 90 ? 1.612 1.961 -3.703 1.00 86.50 90 THR A CA 1
ATOM 665 C C . THR A 1 90 ? 2.088 2.563 -5.008 1.00 86.50 90 THR A C 1
ATOM 667 O O . THR A 1 90 ? 1.817 2.032 -6.086 1.00 86.50 90 THR A O 1
ATOM 670 N N . ASN A 1 91 ? 2.821 3.665 -4.921 1.00 87.56 91 ASN A N 1
ATOM 671 C CA . ASN A 1 91 ? 3.476 4.228 -6.087 1.00 87.56 91 ASN A CA 1
ATOM 672 C C . ASN A 1 91 ? 4.750 3.417 -6.378 1.00 87.56 91 ASN A C 1
ATOM 674 O O . ASN A 1 91 ? 5.515 3.098 -5.469 1.00 87.56 91 ASN A O 1
ATOM 678 N N . TYR A 1 92 ? 5.086 3.141 -7.640 1.00 87.56 92 TYR A N 1
ATOM 679 C CA . TYR A 1 92 ? 6.325 2.416 -7.982 1.00 87.56 92 TYR A CA 1
ATOM 680 C C . TYR A 1 92 ? 7.122 3.078 -9.116 1.00 87.56 92 TYR A C 1
ATOM 682 O O . TYR A 1 92 ? 6.551 3.451 -10.139 1.00 87.56 92 TYR A O 1
ATOM 690 N N . SER A 1 93 ? 8.453 3.186 -8.975 1.00 89.94 93 SER A N 1
ATOM 691 C CA . SER A 1 93 ? 9.322 3.606 -10.081 1.00 89.94 93 SER A CA 1
ATOM 692 C C . SER A 1 93 ? 10.756 3.073 -9.989 1.00 89.94 93 SER A C 1
ATOM 694 O O . SER A 1 93 ? 11.428 3.125 -8.962 1.00 89.94 93 SER A O 1
ATOM 696 N N . THR A 1 94 ? 11.302 2.644 -11.122 1.00 91.94 94 THR A N 1
ATOM 697 C CA . THR A 1 94 ? 12.734 2.335 -11.259 1.00 91.94 94 THR A CA 1
ATOM 698 C C . THR A 1 94 ? 13.502 3.522 -11.839 1.00 91.94 94 THR A C 1
ATOM 700 O O . THR A 1 94 ? 12.911 4.438 -12.408 1.00 91.94 94 THR A O 1
ATOM 703 N N . LYS A 1 95 ? 14.841 3.504 -11.755 1.00 93.06 95 LYS A N 1
ATOM 704 C CA . LYS A 1 95 ? 15.681 4.539 -12.389 1.00 93.06 95 LYS A CA 1
ATOM 705 C C . LYS A 1 95 ? 15.363 4.697 -13.882 1.00 93.06 95 LYS A C 1
ATOM 707 O O . LYS A 1 95 ? 15.219 5.817 -14.352 1.00 93.06 95 LYS A O 1
ATOM 712 N N . SER A 1 96 ? 15.186 3.590 -14.604 1.00 95.50 96 SER A N 1
ATOM 713 C CA . SER A 1 96 ? 14.822 3.606 -16.027 1.00 95.50 96 SER A CA 1
ATOM 714 C C . SER A 1 96 ? 13.440 4.199 -16.295 1.00 95.50 96 SER A C 1
ATOM 716 O O . SER A 1 96 ? 13.265 4.851 -17.313 1.00 95.50 96 SER A O 1
ATOM 718 N N . MET A 1 97 ? 12.472 4.022 -15.390 1.00 95.94 97 MET A N 1
ATOM 719 C CA . MET A 1 97 ? 11.140 4.629 -15.538 1.00 95.94 97 MET A CA 1
ATOM 720 C C . MET A 1 97 ? 11.170 6.155 -15.391 1.00 95.94 97 MET A C 1
ATOM 722 O O . MET A 1 97 ? 10.316 6.828 -15.954 1.00 95.94 97 MET A O 1
ATOM 726 N N . ARG A 1 98 ? 12.137 6.699 -14.639 1.00 93.38 98 ARG A N 1
ATOM 727 C CA . ARG A 1 98 ? 12.271 8.144 -14.380 1.00 93.38 98 ARG A CA 1
ATOM 728 C C . ARG A 1 98 ? 13.164 8.882 -15.383 1.00 93.38 98 ARG A C 1
ATOM 730 O O . ARG A 1 98 ? 13.249 10.102 -15.321 1.00 93.38 98 ARG A O 1
ATOM 737 N N . ASN A 1 99 ? 13.844 8.156 -16.267 1.00 95.00 99 ASN A N 1
ATOM 738 C CA . ASN A 1 99 ? 14.732 8.727 -17.276 1.00 95.00 99 ASN A CA 1
ATOM 739 C C . ASN A 1 99 ? 14.014 8.894 -18.625 1.00 95.00 99 ASN A C 1
ATOM 741 O O . ASN A 1 99 ? 12.882 8.442 -18.805 1.00 95.00 99 ASN A O 1
ATOM 745 N N . GLU A 1 100 ? 14.689 9.520 -19.591 1.00 96.06 100 GLU A N 1
ATOM 746 C CA . GLU A 1 100 ? 14.201 9.644 -20.967 1.00 96.06 100 GLU A CA 1
ATOM 747 C C . GLU A 1 100 ? 13.834 8.272 -21.563 1.00 96.06 100 GLU A C 1
ATOM 749 O O . GLU A 1 100 ? 14.527 7.274 -21.355 1.00 96.06 100 GLU A O 1
ATOM 754 N N . GLY A 1 101 ? 12.690 8.203 -22.249 1.00 95.94 101 GLY A N 1
ATOM 755 C CA . GLY A 1 101 ? 12.108 6.942 -22.729 1.00 95.94 101 GLY A CA 1
ATOM 756 C C . GLY A 1 101 ? 11.432 6.084 -21.646 1.00 95.94 101 GLY A C 1
ATOM 757 O O . GLY A 1 101 ? 10.914 5.008 -21.949 1.00 95.94 101 GLY A O 1
ATOM 758 N N . GLY A 1 102 ? 11.373 6.548 -20.393 1.00 95.81 102 GLY A N 1
ATOM 759 C CA . GLY A 1 102 ? 10.811 5.807 -19.260 1.00 95.81 102 GLY A CA 1
ATOM 760 C C . GLY A 1 102 ? 9.335 5.419 -19.404 1.00 95.81 102 GLY A C 1
ATOM 761 O O . GLY A 1 102 ? 8.923 4.396 -18.858 1.00 95.81 102 GLY A O 1
ATOM 762 N N . TYR A 1 103 ? 8.551 6.153 -20.201 1.00 96.19 103 TYR A N 1
ATOM 763 C CA . TYR A 1 103 ? 7.145 5.828 -20.477 1.00 96.19 103 TYR A CA 1
ATOM 764 C C . TYR A 1 103 ? 6.964 4.445 -21.126 1.00 96.19 103 TYR A C 1
ATOM 766 O O . TYR A 1 103 ? 6.071 3.688 -20.746 1.00 96.19 103 TYR A O 1
ATOM 774 N N . GLU A 1 104 ? 7.860 4.054 -22.037 1.00 97.62 104 GLU A N 1
ATOM 775 C CA . GLU A 1 104 ? 7.832 2.713 -22.637 1.00 97.62 104 GLU A CA 1
ATOM 776 C C . GLU A 1 104 ? 8.156 1.621 -21.613 1.00 97.62 104 GLU A C 1
ATOM 778 O O . GLU A 1 104 ? 7.609 0.518 -21.661 1.00 97.62 104 GLU A O 1
ATOM 783 N N . VAL A 1 105 ? 9.021 1.931 -20.643 1.00 97.06 105 VAL A N 1
ATOM 784 C CA . VAL A 1 105 ? 9.339 1.027 -19.531 1.00 97.06 105 VAL A CA 1
ATOM 785 C C . VAL A 1 105 ? 8.134 0.874 -18.601 1.00 97.06 105 VAL A C 1
ATOM 787 O O . VAL A 1 105 ? 7.859 -0.237 -18.150 1.00 97.06 105 VAL A O 1
ATOM 790 N N . ILE A 1 106 ? 7.395 1.959 -18.349 1.00 95.06 106 ILE A N 1
ATOM 791 C CA . ILE A 1 106 ? 6.163 1.944 -17.549 1.00 95.06 106 ILE A CA 1
ATOM 792 C C . ILE A 1 106 ? 5.105 1.057 -18.211 1.00 95.06 106 ILE A C 1
ATOM 794 O O . ILE A 1 106 ? 4.592 0.153 -17.555 1.00 95.06 106 ILE A O 1
ATOM 798 N N . LYS A 1 107 ? 4.831 1.234 -19.511 1.00 97.06 107 LYS A N 1
ATOM 799 C CA . LYS A 1 107 ? 3.854 0.402 -20.240 1.00 97.06 107 LYS A CA 1
ATOM 800 C C . LYS A 1 107 ? 4.194 -1.089 -20.165 1.00 97.06 107 LYS A C 1
ATOM 802 O O . LYS A 1 107 ? 3.352 -1.890 -19.770 1.00 97.06 107 LYS A O 1
ATOM 807 N N . LYS A 1 108 ? 5.458 -1.451 -20.414 1.00 97.06 108 LYS A N 1
ATOM 808 C CA . LYS A 1 108 ? 5.939 -2.841 -20.285 1.00 97.06 108 LYS A CA 1
ATOM 809 C C . LYS A 1 108 ? 5.800 -3.394 -18.864 1.00 97.06 108 LYS A C 1
ATOM 811 O O . LYS A 1 108 ? 5.601 -4.593 -18.687 1.00 97.06 108 LYS A O 1
ATOM 816 N N . ALA A 1 109 ? 5.953 -2.556 -17.839 1.00 94.50 109 ALA A N 1
ATOM 817 C CA . ALA A 1 109 ? 5.755 -2.977 -16.456 1.00 94.50 109 ALA A CA 1
ATOM 818 C C . ALA A 1 109 ? 4.272 -3.223 -16.145 1.00 94.50 109 ALA A C 1
ATOM 820 O O . ALA A 1 109 ? 3.957 -4.231 -15.518 1.00 94.50 109 ALA A O 1
ATOM 821 N N . ILE A 1 110 ? 3.372 -2.362 -16.633 1.00 94.75 110 ILE A N 1
ATOM 822 C CA . ILE A 1 110 ? 1.917 -2.528 -16.494 1.00 94.75 110 ILE A CA 1
ATOM 823 C C . ILE A 1 110 ? 1.452 -3.827 -17.165 1.00 94.75 110 ILE A C 1
ATOM 825 O O . ILE A 1 110 ? 0.733 -4.604 -16.542 1.00 94.75 110 ILE A O 1
ATOM 829 N N . GLU A 1 111 ? 1.923 -4.121 -18.381 1.00 95.88 111 GLU A N 1
ATOM 830 C CA . GLU A 1 111 ? 1.619 -5.384 -19.072 1.00 95.88 111 GLU A CA 1
ATOM 831 C C . GLU A 1 111 ? 2.019 -6.600 -18.224 1.00 95.88 111 GLU A C 1
ATOM 833 O O . GLU A 1 111 ? 1.222 -7.516 -18.022 1.00 95.88 111 GLU A O 1
ATOM 838 N N . LYS A 1 112 ? 3.230 -6.588 -17.650 1.00 95.31 112 LYS A N 1
ATOM 839 C CA . LYS A 1 112 ? 3.705 -7.663 -16.765 1.00 95.31 112 LYS A CA 1
ATOM 840 C C . LYS A 1 112 ? 2.880 -7.792 -15.485 1.00 95.31 112 LY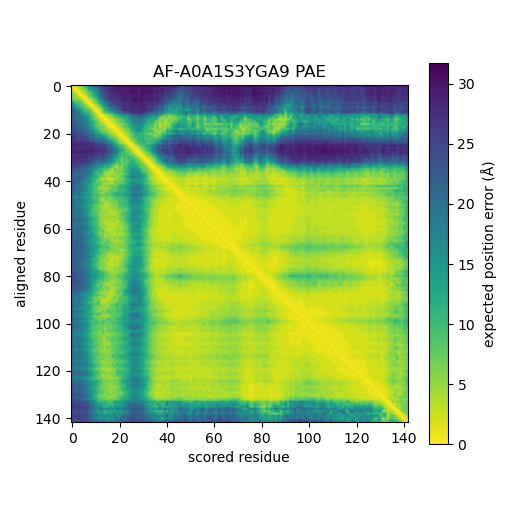S A C 1
ATOM 842 O O . LYS A 1 112 ? 2.668 -8.915 -15.030 1.00 95.31 112 LYS A O 1
ATOM 847 N N . LEU A 1 113 ? 2.432 -6.676 -14.906 1.00 92.44 113 LEU A N 1
ATOM 848 C CA . LEU A 1 113 ? 1.558 -6.692 -13.731 1.00 92.44 113 LEU A CA 1
ATOM 849 C C . LEU A 1 113 ? 0.201 -7.327 -14.058 1.00 92.44 113 LEU A C 1
ATOM 851 O O . LEU A 1 113 ? -0.286 -8.147 -13.281 1.00 92.44 113 LEU A O 1
ATOM 855 N N . GLY A 1 114 ? -0.360 -7.020 -15.232 1.00 91.88 114 GLY A N 1
ATOM 856 C CA . GLY A 1 114 ? -1.617 -7.600 -15.707 1.00 91.88 114 GLY A CA 1
ATOM 857 C C . GLY A 1 114 ? -1.572 -9.126 -15.821 1.00 91.88 114 GLY A C 1
ATOM 858 O O . GLY A 1 114 ? -2.509 -9.802 -15.399 1.00 91.88 114 GLY A O 1
ATOM 859 N N . LEU A 1 115 ? -0.452 -9.691 -16.289 1.00 95.00 115 LEU A N 1
ATOM 860 C CA . LEU A 1 115 ? -0.290 -11.147 -16.441 1.00 95.00 115 LEU A CA 1
ATOM 861 C C . LEU A 1 115 ? -0.382 -11.926 -15.120 1.00 95.00 115 LEU A C 1
ATOM 863 O O . LEU A 1 115 ? -0.716 -13.108 -15.133 1.00 95.00 115 LEU A O 1
ATOM 867 N N . ARG A 1 116 ? -0.079 -11.281 -13.988 1.00 93.00 116 ARG A N 1
ATOM 868 C CA . ARG A 1 116 ? -0.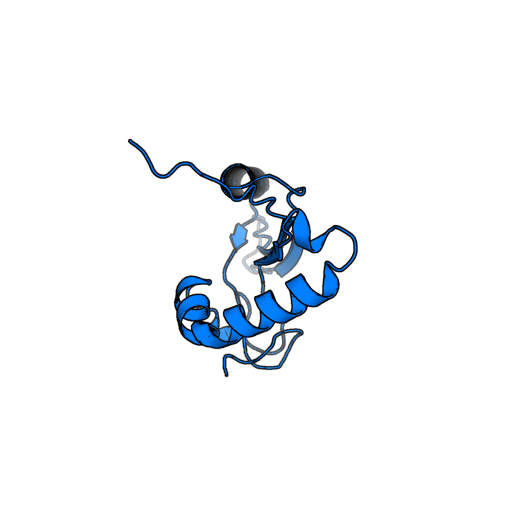051 -11.903 -12.653 1.00 93.00 116 ARG A CA 1
ATOM 869 C C . ARG A 1 116 ? -1.049 -11.269 -11.686 1.00 93.00 116 ARG A C 1
ATOM 871 O O . ARG A 1 116 ? -0.945 -11.463 -10.478 1.00 93.00 116 ARG A O 1
ATOM 878 N N . HIS A 1 117 ? -2.036 -10.540 -12.208 1.00 91.00 117 HIS A N 1
ATOM 879 C CA . HIS A 1 117 ? -2.992 -9.777 -11.407 1.00 91.00 117 HIS A CA 1
ATOM 880 C C . HIS A 1 117 ? -3.641 -10.617 -10.294 1.00 91.00 117 HIS A C 1
ATOM 882 O O . HIS A 1 117 ? -3.638 -10.210 -9.136 1.00 91.00 117 HIS A O 1
ATOM 888 N N . LYS A 1 118 ? -4.100 -11.835 -10.614 1.00 89.69 118 LYS A N 1
ATOM 889 C CA . LYS A 1 118 ? -4.729 -12.747 -9.640 1.00 89.69 118 LYS A CA 1
ATOM 890 C C . LYS A 1 118 ? -3.801 -13.134 -8.485 1.00 89.69 118 LYS A C 1
ATOM 892 O O . LYS A 1 118 ? -4.244 -13.191 -7.343 1.00 89.69 118 LYS A O 1
ATOM 897 N N . GLU A 1 119 ? -2.525 -13.384 -8.776 1.00 92.94 119 GLU A N 1
ATOM 898 C CA . GLU A 1 119 ? -1.527 -13.726 -7.755 1.00 92.94 119 GLU A CA 1
ATOM 899 C C . GLU A 1 119 ? -1.258 -12.536 -6.830 1.00 92.94 119 GLU A C 1
ATOM 901 O O . GLU A 1 119 ? -1.128 -12.709 -5.621 1.00 92.94 119 GLU A O 1
ATOM 906 N N . TYR A 1 120 ? -1.211 -11.322 -7.385 1.00 90.12 120 TYR A N 1
ATOM 907 C CA . TYR A 1 120 ? -1.024 -10.109 -6.594 1.00 90.12 120 TYR A CA 1
ATOM 908 C C . TYR A 1 120 ? -2.236 -9.797 -5.720 1.00 90.12 120 TYR A C 1
ATOM 910 O O . TYR A 1 120 ? -2.060 -9.551 -4.532 1.00 90.12 120 TYR A O 1
ATOM 918 N N . ILE A 1 121 ? -3.457 -9.883 -6.260 1.00 89.31 121 ILE A N 1
ATOM 919 C CA . ILE A 1 121 ? -4.688 -9.668 -5.486 1.00 89.31 121 ILE A CA 1
ATOM 920 C C . ILE A 1 121 ? -4.763 -10.613 -4.283 1.00 89.31 121 ILE A C 1
ATOM 922 O O . ILE A 1 121 ? -5.088 -10.161 -3.188 1.00 89.31 121 ILE A O 1
ATOM 926 N N . ALA A 1 122 ? -4.373 -11.881 -4.447 1.00 90.19 122 ALA A N 1
ATOM 927 C CA . ALA A 1 122 ? -4.324 -12.842 -3.344 1.00 90.19 122 ALA A CA 1
ATOM 928 C C . ALA A 1 122 ? -3.362 -12.429 -2.209 1.00 90.19 122 ALA A C 1
ATOM 930 O O . ALA A 1 122 ? -3.552 -12.834 -1.067 1.00 90.19 122 ALA A O 1
ATOM 931 N N . ALA A 1 123 ? -2.348 -11.610 -2.507 1.00 91.06 123 ALA A N 1
ATOM 932 C CA . ALA A 1 123 ? -1.378 -11.102 -1.540 1.00 91.06 123 ALA A CA 1
ATOM 933 C C . ALA A 1 123 ? -1.656 -9.658 -1.070 1.00 91.06 123 ALA A C 1
ATOM 935 O O . ALA A 1 123 ? -0.971 -9.173 -0.173 1.00 91.06 123 ALA A O 1
ATOM 936 N N . TYR A 1 124 ? -2.630 -8.946 -1.651 1.00 89.75 124 TYR A N 1
ATOM 937 C CA . TYR A 1 124 ? -2.871 -7.512 -1.393 1.00 89.75 124 TYR A CA 1
ATOM 938 C C . TYR A 1 124 ? -3.726 -7.222 -0.154 1.00 89.75 124 TYR A C 1
ATOM 940 O O . TYR A 1 124 ? -4.074 -6.068 0.106 1.00 89.75 124 TYR A O 1
ATOM 948 N N . GLY A 1 125 ? -4.029 -8.252 0.632 1.00 87.69 125 GLY A N 1
ATOM 949 C CA . GLY A 1 125 ? -4.754 -8.156 1.894 1.00 87.69 125 GLY A CA 1
ATOM 950 C C . GLY A 1 125 ? -6.085 -8.895 1.850 1.00 87.69 125 GLY A C 1
ATOM 951 O O . GLY A 1 125 ? -6.802 -8.865 0.846 1.00 87.69 125 GLY A O 1
ATOM 952 N N . GLU A 1 126 ? -6.396 -9.556 2.958 1.00 90.00 126 GLU A N 1
ATOM 953 C CA . GLU A 1 126 ? -7.664 -10.243 3.189 1.00 90.00 126 GLU A CA 1
ATOM 954 C C . GLU A 1 126 ? -8.824 -9.237 3.285 1.00 90.00 126 GLU A C 1
ATOM 956 O O . GLU A 1 126 ? -8.646 -8.111 3.752 1.00 90.00 126 GLU A O 1
ATOM 961 N N . GLY A 1 127 ? -10.017 -9.617 2.820 1.00 89.25 127 GLY A N 1
ATOM 962 C CA . GLY A 1 127 ? -11.210 -8.766 2.872 1.00 89.25 127 GLY A CA 1
ATOM 963 C C . GLY A 1 127 ? -11.333 -7.759 1.723 1.00 89.25 127 GLY A C 1
ATOM 964 O O . GLY A 1 127 ? -12.331 -7.036 1.639 1.00 89.25 127 GLY A O 1
ATOM 965 N N . ASN A 1 128 ? -10.344 -7.684 0.821 1.00 88.62 128 ASN A N 1
ATOM 966 C CA . ASN A 1 128 ? -10.351 -6.757 -0.315 1.00 88.62 128 ASN A CA 1
ATOM 967 C C . ASN A 1 128 ? -11.530 -6.974 -1.271 1.00 88.62 128 ASN A C 1
ATOM 969 O O . ASN A 1 128 ? -11.916 -6.038 -1.966 1.00 88.62 128 ASN A O 1
ATOM 973 N N . GLU A 1 129 ? -12.139 -8.157 -1.298 1.00 88.19 129 GLU A N 1
ATOM 974 C CA . GLU A 1 129 ? -13.336 -8.443 -2.088 1.00 88.19 129 GLU A CA 1
ATOM 975 C C . GLU A 1 129 ? -14.547 -7.592 -1.688 1.00 88.19 129 GLU A C 1
ATOM 977 O O . GLU A 1 129 ? -15.395 -7.297 -2.527 1.00 88.19 129 GLU A O 1
ATOM 982 N N . ARG A 1 130 ? -14.602 -7.123 -0.432 1.00 89.69 130 ARG A N 1
ATOM 983 C CA . ARG A 1 130 ? -15.635 -6.183 0.038 1.00 89.69 130 ARG A CA 1
ATOM 984 C C . ARG A 1 130 ? -15.398 -4.752 -0.443 1.00 89.69 130 ARG A C 1
ATOM 986 O O . ARG A 1 130 ? -16.314 -3.929 -0.418 1.00 89.69 130 ARG A O 1
ATOM 993 N N . ARG A 1 131 ? -14.164 -4.448 -0.850 1.00 87.75 131 ARG A N 1
ATOM 994 C CA . ARG A 1 131 ? -13.722 -3.127 -1.296 1.00 87.75 131 ARG A CA 1
ATOM 995 C C . ARG A 1 131 ? -13.711 -3.024 -2.823 1.00 87.75 131 ARG A C 1
ATOM 997 O O . ARG A 1 131 ? -14.348 -2.125 -3.358 1.00 87.75 131 ARG A O 1
ATOM 1004 N N . LEU A 1 132 ? -13.036 -3.951 -3.506 1.00 85.94 132 LEU A N 1
ATOM 1005 C CA . LEU A 1 132 ? -12.790 -3.974 -4.957 1.00 85.94 132 LEU A CA 1
ATOM 1006 C C . LEU A 1 132 ? -14.034 -4.394 -5.756 1.00 85.94 132 LEU A C 1
ATOM 1008 O O . LEU A 1 132 ? -14.141 -5.514 -6.259 1.00 85.94 132 LEU A O 1
ATOM 1012 N N . THR A 1 133 ? -15.003 -3.484 -5.847 1.00 81.81 133 THR A N 1
ATOM 1013 C CA . THR A 1 133 ? -16.363 -3.778 -6.337 1.00 81.81 133 THR A CA 1
ATOM 1014 C C . THR A 1 133 ? -16.744 -3.031 -7.619 1.00 81.81 133 THR A C 1
ATOM 1016 O O . THR A 1 133 ? -17.900 -3.106 -8.038 1.00 81.81 133 THR A O 1
ATOM 1019 N N . ARG A 1 134 ? -15.801 -2.319 -8.261 1.00 77.19 134 ARG A N 1
ATOM 1020 C CA . ARG A 1 134 ? -16.057 -1.362 -9.369 1.00 77.19 134 ARG A CA 1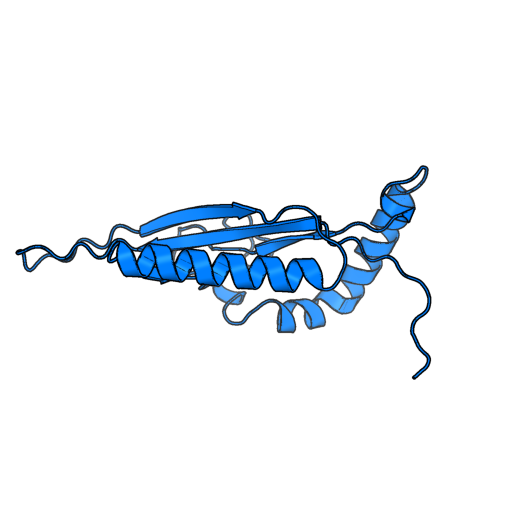
ATOM 1021 C C . ARG A 1 134 ? -16.906 -0.145 -8.972 1.00 77.19 134 ARG A C 1
ATOM 1023 O O . ARG A 1 134 ? -17.455 0.544 -9.830 1.00 77.19 134 ARG A O 1
ATOM 1030 N N . ARG A 1 135 ? -17.055 0.105 -7.672 1.00 66.19 135 ARG A N 1
ATOM 1031 C CA . ARG A 1 135 ? -17.731 1.272 -7.084 1.00 66.19 135 ARG A CA 1
ATOM 1032 C C . ARG A 1 135 ? -16.761 1.964 -6.123 1.00 66.19 135 ARG A C 1
ATOM 1034 O O . ARG A 1 135 ? -15.786 1.341 -5.705 1.00 66.19 135 ARG A O 1
ATOM 1041 N N . HIS A 1 136 ? -17.032 3.219 -5.762 1.00 66.25 136 HIS A N 1
ATOM 1042 C CA . HIS A 1 136 ? -16.265 3.949 -4.735 1.00 66.25 136 HIS A CA 1
ATOM 1043 C C . HIS A 1 136 ? -14.756 4.011 -5.014 1.00 66.25 136 HIS A C 1
ATOM 1045 O O . HIS A 1 136 ? -13.957 3.506 -4.233 1.00 66.25 136 HIS A O 1
ATOM 1051 N N . GLU A 1 137 ? -14.377 4.562 -6.172 1.00 58.53 137 GLU A N 1
ATOM 1052 C CA . GLU A 1 137 ? -12.974 4.765 -6.591 1.00 58.53 137 GLU A CA 1
ATOM 1053 C C . GLU A 1 137 ? -12.115 3.488 -6.694 1.00 58.53 137 GLU A C 1
ATOM 1055 O O . GLU A 1 137 ? -10.891 3.557 -6.800 1.00 58.53 137 GLU A O 1
ATOM 1060 N N . THR A 1 138 ? -12.735 2.304 -6.706 1.00 52.69 138 THR A N 1
ATOM 1061 C CA . THR A 1 138 ? -12.027 1.026 -6.842 1.00 52.69 138 THR A CA 1
ATOM 1062 C C . THR A 1 138 ? -12.337 0.336 -8.155 1.00 52.69 138 THR A C 1
ATOM 1064 O O . THR A 1 138 ? -13.462 0.395 -8.652 1.00 52.69 138 THR A O 1
ATOM 1067 N N . ASP A 1 139 ? -11.336 -0.354 -8.698 1.00 61.56 139 ASP A N 1
ATOM 1068 C CA . ASP A 1 139 ? -11.537 -1.292 -9.798 1.00 61.56 139 ASP A CA 1
ATOM 1069 C C . ASP A 1 139 ? -12.104 -2.630 -9.278 1.00 61.56 139 ASP A C 1
ATOM 1071 O O . ASP A 1 139 ? -12.165 -2.882 -8.070 1.00 61.56 139 ASP A O 1
ATOM 1075 N N . GLY A 1 140 ? -12.573 -3.483 -10.183 1.00 53.59 140 GLY A N 1
ATOM 1076 C CA . GLY A 1 140 ? -13.062 -4.821 -9.855 1.00 53.59 140 GLY A CA 1
ATOM 1077 C C . GLY A 1 140 ? -11.933 -5.834 -9.694 1.00 53.59 140 GLY A C 1
ATOM 1078 O O . GLY A 1 140 ? -10.825 -5.630 -10.167 1.00 53.59 140 GLY A O 1
ATOM 1079 N N . LEU A 1 141 ? -12.238 -6.977 -9.078 1.00 56.91 141 LEU A N 1
ATOM 1080 C CA . LEU A 1 141 ? -11.311 -8.117 -8.950 1.00 56.91 141 LEU A CA 1
ATOM 1081 C C . LEU A 1 141 ? -10.957 -8.817 -10.286 1.00 56.91 141 LEU A C 1
ATOM 1083 O O . LEU A 1 141 ? -10.182 -9.776 -10.282 1.00 56.91 141 LEU A O 1
ATOM 1087 N N . LEU A 1 142 ? -11.589 -8.412 -11.396 1.00 48.81 142 LEU A N 1
ATOM 1088 C CA . LEU A 1 142 ? -11.556 -9.059 -12.713 1.00 48.81 142 LEU A CA 1
ATOM 1089 C C . LEU A 1 142 ? -11.299 -8.048 -13.822 1.00 48.81 142 LEU A C 1
ATOM 1091 O O . LEU A 1 142 ? -12.083 -7.064 -13.878 1.00 48.81 142 LEU A O 1
#

Radius of gyration: 18.79 Å; Cα contacts (8 Å, |Δi|>4): 187; chains: 1; bounding box: 52×25×54 Å

Sequence (142 aa):
LHLALGFVLLLSAVTAAVSVAIVTPLTSPLLLLYSTSSYYSVAPSVGISAADEYWAARYILERITEITGVVVSFDPKPIPGDWDGAGAHTNYSTKSMRNEGGYEVIKKAIEKLGLRHKEYIAAYGEGNERRLTRRHETDGLL

Secondary structure (DSSP, 8-state):
-----S--EEEEEEEEEEEEEE----S-S----EEEEEEEEPPP-BTTHHHHHHHHHHHHHHHHHHHHTEEEE--S-SS-SSSPPP-EEEEEEEHHHHSTTHHHHHHHHHHHHHHTHHHHHHHS-TTGGGT-BS-TT--B--